Protein AF-A0A376ZU89-F1 (afdb_monomer)

Sequence (82 aa):
MKKPVVIGLAVVVLAAVVAGGYWWYQSRQDNGLTLYGNVDIRTVNLSFRVGGRVESLAVDEGDAIKAGQVLANWITSRMRLP

Organism: Escherichia coli (NCBI:txid562)

pLDDT: mean 79.61, std 11.48, range [53.41, 96.25]

Foldseek 3Di:
DCVVVVVVVVVVVVVCCVVVVVVVVVVVVPPDDDDDDDDDDDDDDDDDPDDFDWPDAPDDPPDDDDPPDDGTDTDDDDPPDD

Nearest PDB structures (foldseek):
  2k7v-assembly1_B  TM=5.540E-01  e=1.581E+00  Escherichia coli K-12

Structure (mmCIF, N/CA/C/O backbone):
data_AF-A0A376ZU89-F1
#
_entry.id   AF-A0A376ZU89-F1
#
loop_
_atom_site.group_PDB
_atom_site.id
_atom_site.type_symbol
_atom_site.label_atom_id
_atom_site.label_alt_id
_atom_site.label_comp_id
_atom_site.label_asym_id
_atom_site.label_entity_id
_atom_site.label_seq_id
_atom_site.pdbx_PDB_ins_code
_atom_site.Cartn_x
_atom_site.Cartn_y
_atom_site.Cartn_z
_atom_site.occupancy
_atom_site.B_iso_or_equiv
_atom_site.auth_seq_id
_atom_site.auth_comp_id
_atom_site.auth_asym_id
_atom_site.auth_atom_id
_atom_site.pdbx_PDB_model_num
ATOM 1 N N . MET A 1 1 ? 30.745 7.394 -62.328 1.00 56.34 1 MET A N 1
ATOM 2 C CA . MET A 1 1 ? 29.881 8.197 -61.428 1.00 56.34 1 MET A CA 1
ATOM 3 C C . MET A 1 1 ? 29.069 7.382 -60.401 1.00 56.34 1 MET A C 1
ATOM 5 O O . MET A 1 1 ? 28.281 7.971 -59.685 1.00 56.34 1 MET A O 1
ATOM 9 N N . LYS A 1 2 ? 29.262 6.053 -60.256 1.00 59.12 2 LYS A N 1
ATOM 10 C CA . LYS A 1 2 ? 28.470 5.212 -59.323 1.00 59.12 2 LYS A CA 1
ATOM 11 C C . LYS A 1 2 ? 29.138 4.968 -57.955 1.00 59.12 2 LYS A C 1
ATOM 13 O O . LYS A 1 2 ? 28.454 4.699 -56.980 1.00 59.12 2 LYS A O 1
ATOM 18 N N . LYS A 1 3 ? 30.468 5.114 -57.868 1.00 66.06 3 LYS A N 1
ATOM 19 C CA . LYS A 1 3 ? 31.261 4.914 -56.639 1.00 66.06 3 LYS A CA 1
ATOM 20 C C . LYS A 1 3 ? 30.839 5.805 -55.449 1.00 66.06 3 LYS A C 1
ATOM 22 O O . LYS A 1 3 ? 30.675 5.245 -54.371 1.00 66.06 3 LYS A O 1
ATOM 27 N N . PRO A 1 4 ? 30.596 7.126 -55.602 1.00 76.50 4 PRO A N 1
ATOM 28 C CA . PRO A 1 4 ? 30.171 7.953 -54.467 1.00 76.50 4 PRO A CA 1
ATOM 29 C C . PRO A 1 4 ? 28.746 7.623 -54.004 1.00 76.50 4 PRO A C 1
ATOM 31 O O . PRO A 1 4 ? 28.458 7.695 -52.816 1.00 76.50 4 PRO A O 1
ATOM 34 N N . VAL A 1 5 ? 27.877 7.182 -54.921 1.00 85.06 5 VAL A N 1
ATOM 35 C CA . VAL A 1 5 ? 26.506 6.755 -54.601 1.00 85.06 5 VAL A CA 1
ATOM 36 C C . VAL A 1 5 ? 26.514 5.474 -53.771 1.00 85.06 5 VAL A C 1
ATOM 38 O O . VAL A 1 5 ? 25.797 5.386 -52.783 1.00 85.06 5 VAL A O 1
ATOM 41 N N . VAL A 1 6 ? 27.365 4.505 -54.124 1.00 87.88 6 VAL A N 1
ATOM 42 C CA . VAL A 1 6 ? 27.517 3.252 -53.364 1.00 87.88 6 VAL A CA 1
ATOM 43 C C . VAL A 1 6 ? 28.067 3.514 -51.961 1.00 87.88 6 VAL A C 1
ATOM 45 O O . VAL A 1 6 ? 27.591 2.918 -51.002 1.00 87.88 6 VAL A O 1
ATOM 48 N N . ILE A 1 7 ? 29.022 4.438 -51.826 1.00 89.75 7 ILE A N 1
ATOM 49 C CA . ILE A 1 7 ? 29.571 4.829 -50.520 1.00 89.75 7 ILE A CA 1
ATOM 50 C C . ILE A 1 7 ? 28.498 5.520 -49.672 1.00 89.75 7 ILE A C 1
ATOM 52 O O . ILE A 1 7 ? 28.325 5.164 -48.511 1.00 89.75 7 ILE A O 1
ATOM 56 N N . GLY A 1 8 ? 27.732 6.449 -50.252 1.00 90.62 8 GLY A N 1
ATOM 57 C CA . GLY A 1 8 ? 26.620 7.098 -49.555 1.00 90.62 8 GLY A CA 1
ATOM 58 C C . GLY A 1 8 ? 25.573 6.093 -49.069 1.00 90.62 8 GLY A C 1
ATOM 59 O O . GLY A 1 8 ? 25.167 6.135 -47.912 1.00 90.62 8 GLY A O 1
ATOM 60 N N . LEU A 1 9 ? 25.205 5.131 -49.918 1.00 92.50 9 LEU A N 1
ATOM 61 C CA . LEU A 1 9 ? 24.282 4.053 -49.556 1.00 92.50 9 LEU A CA 1
ATOM 62 C C . LEU A 1 9 ? 24.827 3.184 -48.417 1.00 92.50 9 LEU A C 1
ATOM 64 O O . LEU A 1 9 ? 24.098 2.893 -47.473 1.00 92.50 9 LEU A O 1
ATOM 68 N N . ALA A 1 10 ? 26.109 2.818 -48.467 1.00 93.12 10 ALA A N 1
ATOM 69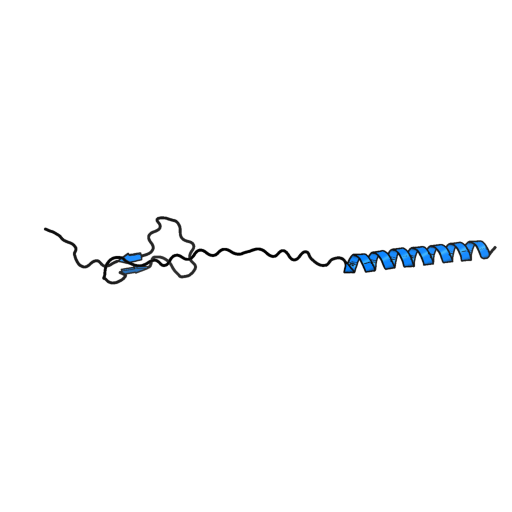 C CA . ALA A 1 10 ? 26.746 2.026 -47.420 1.00 93.12 10 ALA A CA 1
ATOM 70 C C . ALA A 1 10 ? 26.751 2.752 -46.064 1.00 93.12 10 ALA A C 1
ATOM 72 O O . ALA A 1 10 ? 26.478 2.133 -45.037 1.00 93.12 10 ALA A O 1
ATOM 73 N N . VAL A 1 11 ? 26.998 4.066 -46.060 1.00 95.00 11 VAL A N 1
ATOM 74 C CA . VAL A 1 11 ? 26.968 4.891 -44.841 1.00 95.00 11 VAL A CA 1
ATOM 75 C C . VAL A 1 11 ? 25.557 4.976 -44.260 1.00 95.00 11 VAL A C 1
ATOM 77 O O . VAL A 1 11 ? 25.388 4.832 -43.051 1.00 95.00 11 VAL A O 1
ATOM 80 N N . VAL A 1 12 ? 24.536 5.149 -45.104 1.00 95.38 12 VAL A N 1
ATOM 81 C CA . VAL A 1 12 ? 23.132 5.187 -44.658 1.00 95.38 12 VAL A CA 1
ATOM 82 C C . VAL A 1 12 ? 22.710 3.850 -44.049 1.00 95.38 12 VAL A C 1
ATOM 84 O O . VAL A 1 12 ? 22.081 3.831 -42.991 1.00 95.38 12 VAL A O 1
ATOM 87 N N . VAL A 1 13 ? 23.096 2.731 -44.668 1.00 95.69 13 VAL A N 1
ATOM 88 C CA . VAL A 1 13 ? 22.807 1.394 -44.127 1.00 95.69 13 VAL A CA 1
ATOM 89 C C . VAL A 1 13 ? 23.504 1.190 -42.781 1.00 95.69 13 VAL A C 1
ATOM 91 O O . VAL A 1 13 ? 22.869 0.740 -41.830 1.00 95.69 13 VAL A O 1
ATOM 94 N N . LEU A 1 14 ? 24.776 1.577 -42.662 1.00 96.25 14 LEU A N 1
ATOM 95 C CA . LEU A 1 14 ? 25.513 1.509 -41.396 1.00 96.25 14 LEU A CA 1
ATOM 96 C C . LEU A 1 14 ? 24.845 2.340 -40.295 1.00 96.25 14 LEU A C 1
ATOM 98 O O . LEU A 1 14 ? 24.653 1.842 -39.187 1.00 96.25 14 LEU A O 1
ATOM 102 N N . ALA A 1 15 ? 24.439 3.573 -40.603 1.00 95.44 15 ALA A N 1
ATOM 103 C CA .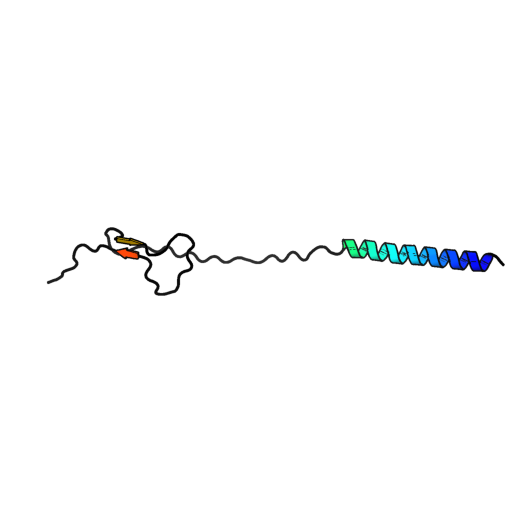 ALA A 1 15 ? 23.753 4.440 -39.651 1.00 95.44 15 ALA A CA 1
ATOM 104 C C . ALA A 1 15 ? 22.412 3.843 -39.189 1.00 95.44 15 ALA A C 1
ATOM 106 O O . ALA A 1 15 ? 22.111 3.870 -37.997 1.00 95.44 15 ALA A O 1
ATOM 107 N N . ALA A 1 16 ? 21.638 3.252 -40.105 1.00 95.25 16 ALA A N 1
ATOM 108 C CA . ALA A 1 16 ? 20.372 2.601 -39.776 1.00 95.25 16 ALA A CA 1
ATOM 109 C C . ALA A 1 16 ? 20.564 1.375 -38.867 1.00 95.25 16 ALA A C 1
ATOM 111 O O . ALA A 1 16 ? 19.799 1.188 -37.921 1.00 95.25 16 ALA A O 1
ATOM 112 N N . VAL A 1 17 ? 21.605 0.572 -39.107 1.00 95.75 17 VAL A N 1
ATOM 113 C CA . VAL A 1 17 ? 21.935 -0.590 -38.266 1.00 95.75 17 VAL A CA 1
ATOM 114 C C . VAL A 1 17 ? 22.349 -0.151 -36.862 1.00 95.75 17 VAL A C 1
ATOM 116 O O . VAL A 1 17 ? 21.874 -0.722 -35.882 1.00 95.75 17 VAL A O 1
ATOM 119 N N . VAL A 1 18 ? 23.187 0.882 -36.747 1.00 95.44 18 VAL A N 1
ATOM 120 C CA . VAL A 1 18 ? 23.622 1.406 -35.443 1.00 95.44 18 VAL A CA 1
ATOM 121 C C . VAL A 1 18 ? 22.443 2.000 -34.671 1.00 95.44 18 VAL A C 1
ATOM 123 O O . VAL A 1 18 ? 22.249 1.668 -33.503 1.00 95.44 18 VAL A O 1
ATOM 126 N N . ALA A 1 19 ? 21.623 2.829 -35.322 1.00 93.31 19 ALA A N 1
ATOM 127 C CA . ALA A 1 19 ? 20.461 3.448 -34.692 1.00 93.31 19 ALA A CA 1
ATOM 128 C C . ALA A 1 19 ? 19.416 2.404 -34.264 1.00 93.31 19 ALA A C 1
ATOM 130 O O . ALA A 1 19 ? 18.940 2.438 -33.130 1.00 93.31 19 ALA A O 1
ATOM 131 N N . GLY A 1 20 ? 19.102 1.440 -35.136 1.00 93.06 20 GLY A N 1
ATOM 132 C CA . GLY A 1 20 ? 18.168 0.355 -34.831 1.00 93.06 20 GLY A CA 1
ATOM 133 C C . GLY A 1 20 ? 18.670 -0.559 -33.711 1.00 93.06 20 GLY A C 1
ATOM 134 O O . GLY A 1 20 ? 17.907 -0.904 -32.810 1.00 93.06 20 GLY A O 1
ATOM 135 N N . GLY A 1 21 ? 19.964 -0.895 -33.720 1.00 92.81 21 GLY A N 1
ATOM 136 C CA . GLY A 1 21 ? 20.598 -1.687 -32.666 1.00 92.81 21 GLY A CA 1
ATOM 137 C C . GLY A 1 21 ? 20.580 -0.981 -31.310 1.00 92.81 21 GLY A C 1
ATOM 138 O O . GLY A 1 21 ? 20.250 -1.606 -30.302 1.00 92.81 21 GLY A O 1
ATOM 139 N N . TYR A 1 22 ? 20.858 0.326 -31.286 1.00 90.94 22 TYR A N 1
ATOM 140 C CA . TYR A 1 22 ? 20.801 1.131 -30.066 1.00 90.94 22 TYR A CA 1
ATOM 141 C C . TYR A 1 22 ? 19.382 1.192 -29.487 1.00 90.94 22 TYR A C 1
ATOM 143 O O . TYR A 1 22 ? 19.192 0.973 -28.292 1.00 90.94 22 TYR A O 1
ATOM 151 N N . TRP A 1 23 ? 18.376 1.416 -30.336 1.00 88.38 23 TRP A N 1
ATOM 152 C CA . TRP A 1 23 ? 16.981 1.509 -29.900 1.00 88.38 23 TRP A CA 1
ATOM 153 C C . TRP A 1 23 ? 16.462 0.183 -29.331 1.00 88.38 23 TRP A C 1
ATOM 155 O O . TRP A 1 23 ? 15.830 0.150 -28.275 1.00 88.38 23 TRP A O 1
ATOM 165 N N . TRP A 1 24 ? 16.801 -0.929 -29.984 1.00 87.69 24 TRP A N 1
ATOM 166 C CA . TRP A 1 24 ? 16.452 -2.266 -29.509 1.00 87.69 24 TRP A CA 1
ATOM 167 C C . TRP A 1 24 ? 17.147 -2.625 -28.193 1.00 87.69 24 TRP A C 1
ATOM 169 O O . TRP A 1 24 ? 16.519 -3.191 -27.298 1.00 87.69 24 TRP A O 1
ATOM 179 N N . TYR A 1 25 ? 18.423 -2.264 -28.047 1.00 86.00 25 TYR A N 1
ATOM 180 C CA . TYR A 1 25 ? 19.166 -2.475 -26.808 1.00 86.00 25 TYR A CA 1
ATOM 181 C C . TYR A 1 25 ? 18.563 -1.668 -25.653 1.00 86.00 25 TYR A C 1
ATOM 183 O O . TYR A 1 25 ? 18.280 -2.227 -24.596 1.00 86.00 25 TYR A O 1
ATOM 191 N N . GLN A 1 26 ? 18.265 -0.386 -25.883 1.00 83.12 26 GLN A N 1
ATOM 192 C CA . GLN A 1 26 ? 17.656 0.477 -24.873 1.00 83.12 26 GLN A CA 1
ATOM 193 C C . GLN A 1 26 ? 16.276 -0.032 -24.434 1.00 83.12 26 GLN A C 1
ATOM 195 O O . GLN A 1 26 ? 15.998 -0.060 -23.240 1.00 83.12 26 GLN A O 1
ATOM 200 N N . SER A 1 27 ? 15.454 -0.520 -25.372 1.00 77.19 27 SER A N 1
ATOM 201 C CA . SER A 1 27 ? 14.123 -1.074 -25.066 1.00 77.19 27 SER A CA 1
ATOM 202 C C . SER A 1 27 ? 14.151 -2.319 -24.170 1.00 77.19 27 SER A C 1
ATOM 204 O O . SER A 1 27 ? 13.145 -2.675 -23.566 1.00 77.19 27 SER A O 1
ATOM 206 N N . ARG A 1 28 ? 15.302 -2.994 -24.064 1.00 75.50 28 ARG A N 1
ATOM 207 C CA . ARG A 1 28 ? 15.498 -4.139 -23.165 1.00 75.50 28 ARG A CA 1
ATOM 208 C C . ARG A 1 28 ? 16.113 -3.763 -21.827 1.00 75.50 28 ARG A C 1
ATOM 210 O O . ARG A 1 28 ? 16.179 -4.610 -20.939 1.00 75.50 28 ARG A O 1
ATOM 217 N N . GLN A 1 29 ? 16.565 -2.522 -21.684 1.00 70.31 29 GLN A N 1
ATOM 218 C CA . GLN A 1 29 ? 17.155 -2.025 -20.452 1.00 70.31 29 GLN A CA 1
ATOM 219 C C . GLN A 1 29 ? 16.116 -1.447 -19.485 1.00 70.31 29 GLN A C 1
ATOM 221 O O . GLN A 1 29 ? 16.470 -1.168 -18.340 1.00 70.31 29 GLN A O 1
ATOM 226 N N . ASP A 1 30 ? 14.848 -1.350 -19.904 1.00 64.44 30 ASP A N 1
ATOM 227 C CA . ASP A 1 30 ? 13.689 -1.034 -19.060 1.00 64.44 30 ASP A CA 1
ATOM 228 C C . ASP A 1 30 ? 13.352 -2.215 -18.128 1.00 64.44 30 ASP A C 1
ATOM 230 O O . ASP A 1 30 ? 12.248 -2.757 -18.093 1.00 64.44 30 ASP A O 1
ATOM 234 N N . ASN A 1 31 ? 14.343 -2.643 -17.350 1.00 67.25 31 ASN A N 1
ATOM 235 C CA . ASN A 1 31 ? 14.161 -3.554 -16.237 1.00 67.25 31 ASN A CA 1
ATOM 236 C C . ASN A 1 31 ? 13.545 -2.733 -15.106 1.00 67.25 31 ASN A C 1
ATOM 238 O O . ASN A 1 31 ? 14.252 -2.054 -14.360 1.00 67.25 31 ASN A O 1
ATOM 242 N N . GLY A 1 32 ? 12.212 -2.740 -15.062 1.00 70.50 32 GLY A N 1
ATOM 243 C CA . GLY A 1 32 ? 11.398 -1.983 -14.120 1.00 70.50 32 GLY A CA 1
ATOM 244 C C . GLY A 1 32 ? 11.971 -1.995 -12.704 1.00 70.50 32 GLY A C 1
ATOM 245 O O . GLY A 1 32 ? 12.308 -3.042 -12.146 1.00 70.50 32 GLY A O 1
ATOM 246 N N . LEU A 1 33 ? 12.088 -0.802 -12.124 1.00 73.06 33 LEU A N 1
ATOM 247 C CA . LEU A 1 33 ? 12.579 -0.609 -10.770 1.00 73.06 33 LEU A CA 1
ATOM 248 C C . LEU A 1 33 ? 11.635 -1.316 -9.787 1.00 73.06 33 LEU A C 1
ATOM 250 O O . LEU A 1 33 ? 10.535 -0.843 -9.513 1.00 73.06 33 LEU A O 1
ATOM 254 N N . THR A 1 34 ? 12.063 -2.463 -9.262 1.00 71.75 34 THR A N 1
ATOM 255 C CA . THR A 1 34 ? 11.304 -3.198 -8.246 1.00 71.75 34 THR A CA 1
ATOM 256 C C . THR A 1 34 ? 11.697 -2.657 -6.876 1.00 71.75 34 THR A C 1
ATOM 258 O O . THR A 1 34 ? 12.755 -2.997 -6.348 1.00 71.75 34 THR A O 1
ATOM 261 N N . LEU A 1 35 ? 10.874 -1.767 -6.317 1.00 76.44 35 LEU A N 1
ATOM 262 C CA . LEU A 1 35 ? 11.065 -1.279 -4.952 1.00 76.44 35 LEU A CA 1
ATOM 263 C C . LEU A 1 35 ? 10.461 -2.267 -3.953 1.00 76.44 35 LEU A C 1
ATOM 265 O O . LEU A 1 35 ? 9.257 -2.514 -3.960 1.00 76.44 35 LEU A O 1
ATOM 269 N N . TYR A 1 36 ? 11.298 -2.778 -3.055 1.00 72.75 36 TYR A N 1
ATOM 270 C CA . TYR A 1 36 ? 10.861 -3.556 -1.902 1.00 72.75 36 TYR A CA 1
ATOM 271 C C . TYR A 1 36 ? 10.677 -2.617 -0.707 1.00 72.75 36 TYR A C 1
ATOM 273 O O . TYR A 1 36 ? 11.623 -1.963 -0.272 1.00 72.75 36 TYR A O 1
ATOM 281 N N . GLY A 1 37 ? 9.454 -2.532 -0.189 1.00 78.31 37 GLY A N 1
ATOM 282 C CA . GLY A 1 37 ? 9.124 -1.798 1.032 1.00 78.31 37 GLY A CA 1
ATOM 283 C C . GLY A 1 37 ? 8.678 -2.755 2.134 1.00 78.31 37 GLY A C 1
ATOM 284 O O . GLY A 1 37 ? 8.069 -3.785 1.852 1.00 78.31 37 GLY A O 1
ATOM 285 N N . ASN A 1 38 ? 8.966 -2.411 3.389 1.00 81.75 38 ASN A N 1
ATOM 286 C CA . ASN A 1 38 ? 8.442 -3.140 4.542 1.00 81.75 38 ASN A CA 1
ATOM 287 C C . ASN A 1 38 ? 7.053 -2.606 4.910 1.00 81.75 38 ASN A C 1
ATOM 289 O O . ASN A 1 38 ? 6.859 -1.393 4.988 1.00 81.75 38 ASN A O 1
ATOM 293 N N . VAL A 1 39 ? 6.109 -3.508 5.174 1.00 76.31 39 VAL A N 1
ATOM 294 C CA . VAL A 1 39 ? 4.783 -3.174 5.710 1.00 76.31 39 VAL A CA 1
ATOM 295 C C . VAL A 1 39 ? 4.789 -3.495 7.206 1.00 76.31 39 VAL A C 1
ATOM 297 O O . VAL A 1 39 ? 4.927 -4.657 7.576 1.00 76.31 39 VAL A O 1
ATOM 300 N N . ASP A 1 40 ? 4.670 -2.478 8.067 1.00 77.44 40 ASP A N 1
ATOM 301 C CA . ASP A 1 40 ? 4.532 -2.652 9.524 1.00 77.44 40 ASP A CA 1
ATOM 302 C C . ASP A 1 40 ? 3.041 -2.678 9.895 1.00 77.44 40 ASP A C 1
ATOM 304 O O . ASP A 1 40 ? 2.324 -1.706 9.649 1.00 77.44 40 ASP A O 1
ATOM 308 N N . ILE A 1 41 ? 2.565 -3.784 10.477 1.00 75.62 41 ILE A N 1
ATOM 309 C CA . ILE A 1 41 ? 1.184 -3.926 10.965 1.00 75.62 41 ILE A CA 1
ATOM 310 C C . ILE A 1 41 ? 1.219 -4.019 12.487 1.00 75.62 41 ILE A C 1
ATOM 312 O O . ILE A 1 41 ? 1.820 -4.927 13.059 1.00 75.62 41 ILE A O 1
ATOM 316 N N . ARG A 1 42 ? 0.517 -3.103 13.157 1.00 80.38 42 ARG A N 1
ATOM 317 C CA . ARG A 1 42 ? 0.402 -3.073 14.620 1.00 80.38 42 ARG A CA 1
ATOM 318 C C . ARG A 1 42 ? -0.976 -3.569 15.027 1.00 80.38 42 ARG A C 1
ATOM 320 O O . ARG A 1 42 ? -1.972 -2.913 14.745 1.00 80.38 42 ARG A O 1
ATOM 327 N N . THR A 1 43 ? -1.020 -4.715 15.700 1.00 79.38 43 THR A N 1
ATOM 328 C CA . THR A 1 43 ? -2.268 -5.332 16.173 1.00 79.38 43 THR A CA 1
ATOM 329 C C . THR A 1 43 ? -2.401 -5.151 17.678 1.00 79.38 43 THR A C 1
ATOM 331 O O . THR A 1 43 ? -1.458 -5.418 18.423 1.00 79.38 43 THR A O 1
ATOM 334 N N . VAL A 1 44 ? -3.577 -4.726 18.135 1.00 79.81 44 VAL A N 1
ATOM 335 C CA . VAL A 1 44 ? -3.913 -4.638 19.560 1.00 79.81 44 VAL A CA 1
ATOM 336 C C . VAL A 1 44 ? -5.120 -5.528 19.816 1.00 79.81 44 VAL A C 1
ATOM 338 O O . VAL A 1 44 ? -6.157 -5.360 19.185 1.00 79.81 44 VAL A O 1
ATOM 341 N N . ASN A 1 45 ? -4.988 -6.468 20.750 1.00 78.12 45 ASN A N 1
ATOM 342 C CA . ASN A 1 45 ? -6.108 -7.289 21.196 1.00 78.12 45 ASN A CA 1
ATOM 343 C C . ASN A 1 45 ? -6.837 -6.565 22.329 1.00 78.12 45 ASN A C 1
ATOM 345 O O . ASN A 1 45 ? -6.277 -6.370 23.409 1.00 78.12 45 ASN A O 1
ATOM 349 N N . LEU 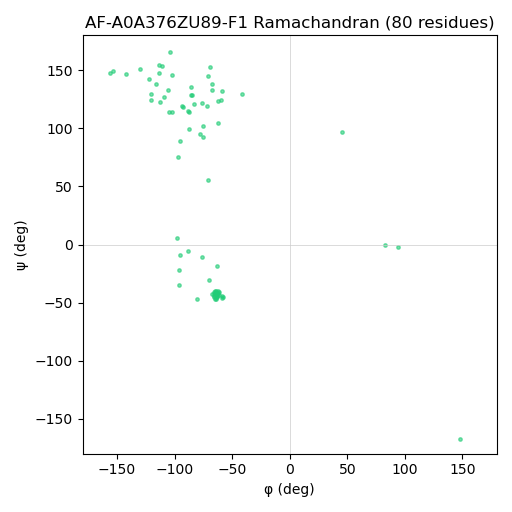A 1 46 ? -8.079 -6.160 22.079 1.00 79.00 46 LEU A N 1
ATOM 350 C CA . LEU A 1 46 ? -8.941 -5.563 23.093 1.00 79.00 46 LEU A CA 1
ATOM 351 C C . LEU A 1 46 ? -9.638 -6.675 23.880 1.00 79.00 46 LEU A C 1
ATOM 353 O O . LEU A 1 46 ? -10.251 -7.568 23.300 1.00 79.00 46 LEU A O 1
ATOM 357 N N . SER A 1 47 ? -9.553 -6.617 25.207 1.00 78.62 47 SER A N 1
ATOM 358 C CA . SER A 1 47 ? -10.279 -7.513 26.105 1.00 78.62 47 SER A CA 1
ATOM 359 C C . SER A 1 47 ? -11.007 -6.719 27.184 1.00 78.62 47 SER A C 1
ATOM 361 O O . SER A 1 47 ? -10.599 -5.625 27.582 1.00 78.62 47 SER A O 1
ATOM 363 N N . PHE A 1 48 ? -12.121 -7.271 27.655 1.00 76.56 48 PHE A N 1
ATOM 364 C CA . PHE A 1 48 ? -12.930 -6.655 28.699 1.00 76.56 48 PHE A CA 1
ATOM 365 C C . PHE A 1 48 ? -12.386 -7.058 30.074 1.00 76.56 48 PHE A C 1
ATOM 367 O O . PHE A 1 48 ? -12.192 -8.237 30.356 1.00 76.56 48 PHE A O 1
ATOM 374 N N . ARG A 1 49 ? -12.134 -6.074 30.949 1.00 73.75 49 ARG A N 1
ATOM 375 C CA . ARG A 1 49 ? -11.576 -6.303 32.302 1.00 73.75 49 ARG A CA 1
ATOM 376 C C . ARG A 1 49 ? -12.600 -6.842 33.308 1.00 73.75 49 ARG A C 1
ATOM 378 O O . ARG A 1 49 ? -12.221 -7.216 34.413 1.00 73.75 49 ARG A O 1
ATOM 385 N N . VAL A 1 50 ? -13.884 -6.836 32.954 1.00 70.75 50 VAL A N 1
ATOM 386 C CA . VAL A 1 50 ? -15.005 -7.245 33.808 1.00 70.75 50 VAL A CA 1
ATOM 387 C C . VAL A 1 50 ? -15.789 -8.368 33.136 1.00 70.75 50 VAL A C 1
ATOM 389 O O . VAL A 1 50 ? -15.962 -8.367 31.921 1.00 70.75 50 VAL A O 1
ATOM 392 N N . GLY A 1 51 ? -16.268 -9.328 33.928 1.00 67.44 51 GLY A N 1
ATOM 393 C CA . GLY A 1 51 ? -17.169 -10.372 33.438 1.00 67.44 51 GLY A CA 1
ATOM 394 C C . GLY A 1 51 ? -18.558 -9.820 33.088 1.00 67.44 51 GLY A C 1
ATOM 395 O O . GLY A 1 51 ? -19.001 -8.818 33.649 1.00 67.44 51 GLY A O 1
ATOM 396 N N . GLY A 1 52 ? -19.252 -10.468 32.151 1.00 70.25 52 GLY A N 1
ATOM 397 C CA . GLY A 1 52 ? -20.598 -10.095 31.694 1.00 70.25 52 GLY A CA 1
ATOM 398 C C . GLY A 1 52 ? -20.840 -10.421 30.216 1.00 70.25 52 GLY A C 1
ATOM 399 O O . GLY A 1 52 ? -20.087 -11.189 29.619 1.00 70.25 52 GLY A O 1
ATOM 400 N N . ARG A 1 53 ? -21.922 -9.883 29.643 1.00 74.31 53 ARG A N 1
ATOM 401 C CA . ARG A 1 53 ? -22.340 -10.119 28.251 1.00 74.31 53 ARG A CA 1
ATOM 402 C C . ARG A 1 53 ? -22.287 -8.804 27.467 1.00 74.31 53 ARG A C 1
ATOM 404 O O . ARG A 1 53 ? -22.729 -7.774 27.975 1.00 74.31 53 ARG A O 1
ATOM 411 N N . VAL A 1 54 ? -21.792 -8.861 26.228 1.00 73.31 54 VAL A N 1
ATOM 412 C CA . VAL A 1 54 ? -21.850 -7.738 25.275 1.00 73.31 54 VAL A CA 1
ATOM 413 C C . VAL A 1 54 ? -23.315 -7.408 24.988 1.00 73.31 54 VAL A C 1
ATOM 415 O O . VAL A 1 54 ? -24.077 -8.287 24.590 1.00 73.31 54 VAL A O 1
ATOM 418 N N . GLU A 1 55 ? -23.708 -6.158 25.221 1.00 78.81 55 GLU A N 1
ATOM 419 C CA . GLU A 1 55 ? -25.063 -5.662 24.956 1.00 78.81 55 GLU A CA 1
ATOM 420 C C . GLU A 1 55 ? -25.249 -5.329 23.479 1.00 78.81 55 GLU A C 1
ATOM 422 O O . GLU A 1 55 ? -26.243 -5.699 22.862 1.00 78.81 55 GLU A O 1
ATOM 427 N N . SER A 1 56 ? -24.275 -4.617 22.916 1.00 79.19 56 SER A N 1
ATOM 428 C CA . SER A 1 56 ? -24.256 -4.197 21.519 1.00 79.19 56 SER A CA 1
ATOM 429 C C . SER A 1 56 ? -22.823 -3.947 21.063 1.00 79.19 56 SER A C 1
ATOM 431 O O . SER A 1 56 ? -21.975 -3.519 21.851 1.00 79.19 56 SER A O 1
ATOM 433 N N . LEU A 1 57 ? -22.573 -4.218 19.783 1.00 84.44 57 LEU A N 1
ATOM 434 C CA . LEU A 1 57 ? -21.344 -3.881 19.075 1.00 84.44 57 LEU A CA 1
ATOM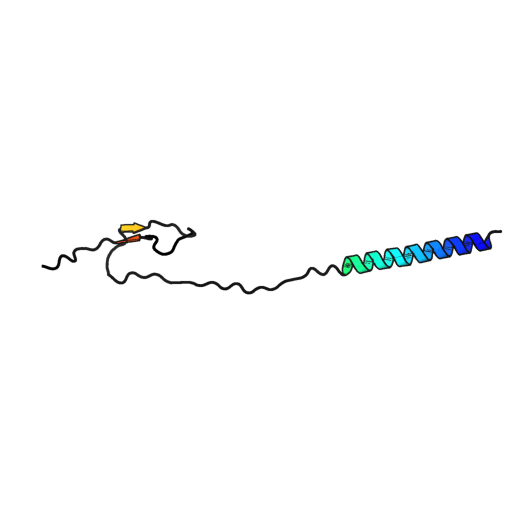 435 C C . LEU A 1 57 ? -21.682 -2.763 18.085 1.00 84.44 57 LEU A C 1
ATOM 437 O O . LEU A 1 57 ? -22.646 -2.882 17.334 1.00 84.44 57 LEU A O 1
ATOM 441 N N . ALA A 1 58 ? -20.941 -1.661 18.141 1.00 84.69 58 ALA A N 1
ATOM 442 C CA . ALA A 1 58 ? -21.211 -0.454 17.360 1.00 84.69 58 ALA A CA 1
ATOM 443 C C . ALA A 1 58 ? -20.366 -0.357 16.075 1.00 84.69 58 ALA A C 1
ATOM 445 O O . ALA A 1 58 ? -20.374 0.686 15.427 1.00 84.69 58 ALA A O 1
ATOM 446 N N . VAL A 1 59 ? -19.599 -1.402 15.753 1.00 86.31 59 VAL A N 1
ATOM 447 C CA . VAL A 1 59 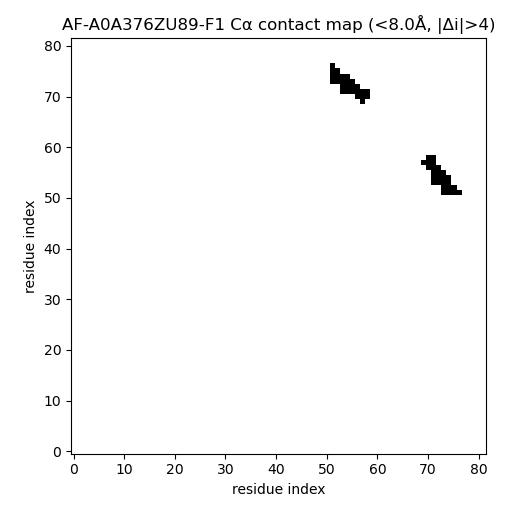? -18.653 -1.458 14.630 1.00 86.31 59 VAL A CA 1
ATOM 448 C C . VAL A 1 59 ? -18.665 -2.847 13.998 1.00 86.31 59 VAL A C 1
ATOM 450 O O . VAL A 1 59 ? -18.818 -3.835 14.721 1.00 86.31 59 VAL A O 1
ATOM 453 N N . ASP A 1 60 ? -18.450 -2.916 12.688 1.00 85.12 60 ASP A N 1
ATOM 454 C CA . ASP A 1 60 ? -18.297 -4.169 11.947 1.00 85.12 60 ASP A CA 1
ATOM 455 C C . ASP A 1 60 ? -16.825 -4.441 11.582 1.00 85.12 60 ASP A C 1
ATOM 457 O O . ASP A 1 60 ? -15.936 -3.588 11.693 1.00 85.12 60 ASP A O 1
ATOM 461 N N . GLU A 1 61 ? -16.541 -5.679 11.174 1.00 83.50 61 GLU A N 1
ATOM 462 C CA . GLU A 1 61 ? -15.206 -6.079 10.730 1.00 83.50 61 GLU A CA 1
ATOM 463 C C . GLU A 1 61 ? -14.757 -5.247 9.519 1.00 83.50 61 GLU A C 1
ATOM 465 O O . GLU A 1 61 ? -15.412 -5.218 8.480 1.00 83.50 61 GLU A O 1
ATOM 470 N N . GLY A 1 62 ? -13.597 -4.597 9.644 1.00 84.69 62 GLY A N 1
ATOM 471 C CA . GLY A 1 62 ? -13.027 -3.756 8.587 1.00 84.69 62 GLY A CA 1
ATOM 472 C C . GLY A 1 62 ? -13.375 -2.269 8.691 1.00 84.69 62 GLY A C 1
ATOM 473 O O . GLY A 1 62 ? -12.844 -1.482 7.904 1.00 84.69 62 GLY A O 1
ATOM 474 N N . ASP A 1 63 ? -14.183 -1.862 9.673 1.00 86.88 63 ASP A N 1
ATOM 475 C CA . ASP A 1 63 ? -14.486 -0.449 9.891 1.00 8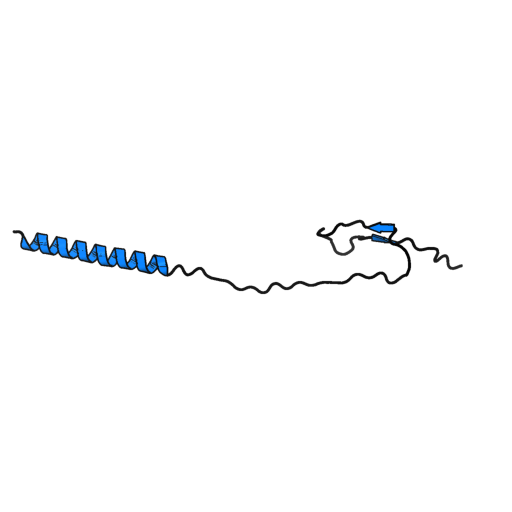6.88 63 ASP A CA 1
ATOM 476 C C . ASP A 1 63 ? -13.261 0.348 10.363 1.00 86.88 63 ASP A C 1
ATOM 478 O O . ASP A 1 63 ? -12.489 -0.060 11.237 1.00 86.88 63 ASP A O 1
ATOM 482 N N . ALA A 1 64 ? -13.106 1.552 9.810 1.00 88.06 64 ALA A N 1
ATOM 483 C CA . ALA A 1 64 ? -12.107 2.505 10.271 1.00 88.06 64 ALA A CA 1
ATOM 484 C C . ALA A 1 64 ? -12.564 3.157 11.586 1.00 88.06 64 ALA A C 1
ATOM 486 O O . ALA A 1 64 ? -13.595 3.828 11.637 1.00 88.06 64 ALA A O 1
ATOM 487 N N . ILE A 1 65 ? -11.761 3.013 12.642 1.00 88.50 65 ILE A N 1
ATOM 488 C CA . ILE A 1 65 ? -12.071 3.528 13.982 1.00 88.50 65 ILE A CA 1
ATOM 489 C C . ILE A 1 65 ? -11.120 4.650 14.409 1.00 88.50 65 ILE A C 1
ATOM 491 O O . ILE A 1 65 ? -9.976 4.736 13.956 1.00 88.50 65 ILE A O 1
ATOM 495 N N . LYS A 1 66 ? -11.584 5.517 15.314 1.00 90.62 66 LYS A N 1
ATOM 496 C CA . LYS A 1 66 ? -10.785 6.604 15.906 1.00 90.62 66 LYS A CA 1
ATOM 497 C C . LYS A 1 66 ? -10.496 6.350 17.384 1.00 90.62 66 LYS A C 1
ATOM 499 O O . LYS A 1 66 ? -11.264 5.696 18.084 1.00 90.62 66 LYS A O 1
ATOM 504 N N . ALA A 1 67 ? -9.399 6.916 17.885 1.00 88.00 67 ALA A N 1
ATOM 505 C CA . ALA A 1 67 ? -9.085 6.862 19.310 1.00 88.00 67 ALA A CA 1
ATOM 506 C C . ALA A 1 67 ? -10.214 7.502 20.139 1.00 88.00 67 ALA A C 1
ATOM 508 O O . ALA A 1 67 ? -10.676 8.597 19.827 1.00 88.00 67 ALA A O 1
ATOM 509 N N . GLY A 1 68 ? -10.654 6.804 21.189 1.00 87.88 68 GLY A N 1
ATOM 510 C CA . GLY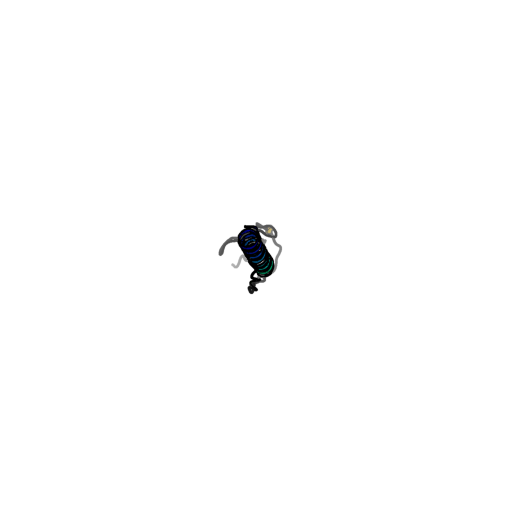 A 1 68 ? -11.772 7.233 22.035 1.00 87.88 68 GLY A CA 1
ATOM 511 C C . GLY A 1 68 ? -13.164 6.889 21.491 1.00 87.88 68 GLY A C 1
ATOM 512 O O . GLY A 1 68 ? -14.152 7.181 22.161 1.00 87.88 68 GLY A O 1
ATOM 513 N N . GLN A 1 69 ? -13.268 6.258 20.317 1.00 88.69 69 GLN A N 1
ATOM 514 C CA . GLN A 1 69 ? -14.543 5.771 19.794 1.00 88.69 69 GLN A CA 1
ATOM 515 C C . GLN A 1 69 ? -15.075 4.618 20.652 1.00 88.69 69 GLN A C 1
ATOM 517 O O . GLN A 1 69 ? -14.351 3.676 20.976 1.00 88.69 69 GLN A O 1
ATOM 522 N N . VAL A 1 70 ? -16.358 4.689 21.006 1.00 87.31 70 VAL A N 1
ATOM 523 C CA . VAL A 1 70 ? -17.054 3.603 21.702 1.00 87.31 70 VAL A CA 1
ATOM 524 C C . VAL A 1 70 ? -17.276 2.462 20.713 1.00 87.31 70 VAL A C 1
ATOM 526 O O . VAL A 1 70 ? -17.930 2.650 19.692 1.00 87.31 70 VAL A O 1
ATOM 529 N N . LEU A 1 71 ? -16.717 1.290 21.017 1.00 86.50 71 LEU A N 1
ATOM 530 C CA . LEU A 1 71 ? -16.801 0.110 20.150 1.00 86.50 71 LEU A CA 1
ATOM 531 C C . LEU A 1 71 ? -17.936 -0.836 20.556 1.00 86.50 71 LEU A C 1
ATOM 533 O O . LEU A 1 71 ? -18.558 -1.450 19.698 1.00 86.50 71 LEU A O 1
ATOM 537 N N . ALA A 1 72 ? -18.217 -0.961 21.855 1.00 84.19 72 ALA A N 1
ATOM 538 C CA . ALA A 1 72 ? -19.243 -1.858 22.378 1.00 84.19 72 ALA A CA 1
ATOM 539 C C . ALA A 1 72 ? -19.795 -1.355 23.715 1.00 84.19 72 ALA A C 1
ATOM 541 O O . ALA A 1 72 ? -19.057 -0.773 24.514 1.00 84.19 72 ALA A O 1
ATOM 542 N N . ASN A 1 73 ? -21.066 -1.654 23.978 1.00 81.75 73 ASN A N 1
ATOM 543 C CA . ASN A 1 73 ? -21.682 -1.484 25.293 1.00 81.75 73 ASN A CA 1
ATOM 544 C C . ASN A 1 73 ? -21.789 -2.837 26.004 1.00 81.75 73 ASN A C 1
ATOM 546 O O . ASN A 1 73 ? -21.991 -3.880 25.377 1.00 81.75 73 ASN A O 1
ATOM 550 N N . TRP A 1 74 ? -21.643 -2.821 27.327 1.00 75.12 74 TRP A N 1
ATOM 551 C CA . TRP A 1 74 ? -21.585 -4.022 28.156 1.00 75.12 74 TRP A CA 1
ATOM 552 C C . TRP A 1 74 ? -22.708 -4.027 29.187 1.00 75.12 74 TRP A C 1
ATOM 554 O O . TRP A 1 74 ? -22.832 -3.075 29.962 1.00 75.12 74 TRP A O 1
ATOM 564 N N . ILE A 1 75 ? -23.460 -5.129 29.274 1.00 65.94 75 ILE A N 1
ATOM 565 C CA . ILE A 1 75 ? -24.451 -5.293 30.341 1.00 65.94 75 ILE A CA 1
ATOM 566 C C . ILE A 1 75 ? -23.700 -5.623 31.630 1.00 65.94 75 ILE A C 1
ATOM 568 O O . ILE A 1 75 ? -23.285 -6.764 31.859 1.00 65.94 75 ILE A O 1
ATOM 572 N N . THR A 1 76 ? -23.536 -4.627 32.500 1.00 62.50 76 THR A N 1
ATOM 573 C CA . THR A 1 76 ? -23.069 -4.850 33.871 1.00 62.50 76 THR A CA 1
ATOM 574 C C . THR A 1 76 ? -24.260 -5.132 34.78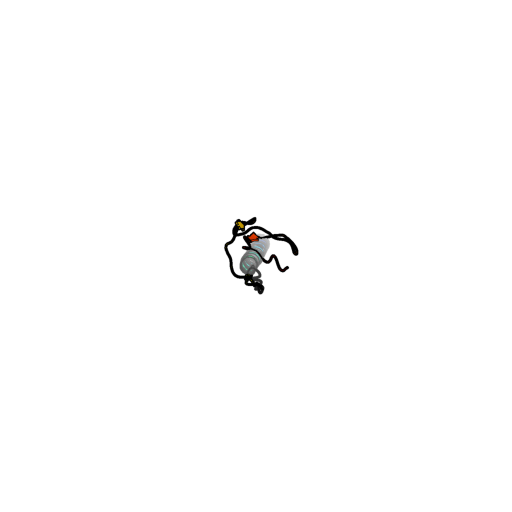7 1.00 62.50 76 THR A C 1
ATOM 576 O O . THR A 1 76 ? -25.137 -4.294 34.998 1.00 62.50 76 THR A O 1
ATOM 579 N N . SER A 1 77 ? -24.324 -6.343 35.340 1.00 58.91 77 SER A N 1
ATOM 580 C CA . SER A 1 77 ? -25.304 -6.672 36.377 1.00 58.91 77 SER A CA 1
ATOM 581 C C . SER A 1 77 ? -24.815 -6.101 37.710 1.00 58.91 77 SER A C 1
ATOM 583 O O . SER A 1 77 ? -24.019 -6.734 38.388 1.00 58.91 77 SER A O 1
ATOM 585 N N . ARG A 1 78 ? -25.281 -4.892 38.061 1.00 55.00 78 ARG A N 1
ATOM 586 C CA . ARG A 1 78 ? -25.121 -4.222 39.372 1.00 55.00 78 ARG A CA 1
ATOM 587 C C . ARG A 1 78 ? -23.704 -4.265 39.981 1.00 55.00 78 ARG A C 1
ATOM 589 O O . ARG A 1 78 ? -23.397 -5.109 40.812 1.00 55.00 78 ARG A O 1
ATOM 596 N N . MET A 1 79 ? -22.944 -3.190 39.780 1.00 55.09 79 MET A N 1
ATOM 597 C CA . MET A 1 79 ? -22.170 -2.604 40.885 1.00 55.09 79 MET A CA 1
ATOM 598 C C . MET A 1 79 ? -22.976 -1.442 41.467 1.00 55.09 79 MET A C 1
ATOM 600 O O . MET A 1 79 ? -22.713 -0.276 41.198 1.00 55.09 79 MET A O 1
ATOM 604 N N . ARG A 1 80 ? -24.019 -1.770 42.234 1.00 54.06 80 ARG A N 1
ATOM 605 C CA . ARG A 1 80 ? -24.613 -0.829 43.186 1.00 54.06 80 ARG A CA 1
ATOM 606 C C . ARG A 1 80 ? -23.953 -1.141 44.523 1.00 5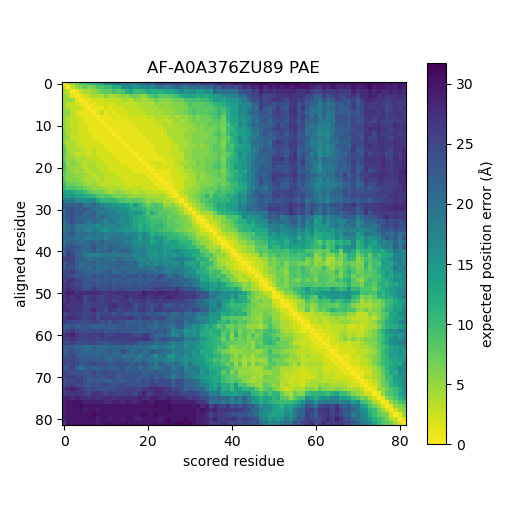4.06 80 ARG A C 1
ATOM 608 O O . ARG A 1 80 ? -24.402 -2.043 45.224 1.00 54.06 80 ARG A O 1
ATOM 615 N N . LEU A 1 81 ? -22.824 -0.489 44.790 1.00 55.75 81 LEU A N 1
ATOM 616 C CA . LEU A 1 81 ? -22.266 -0.456 46.140 1.00 55.75 81 LEU A CA 1
ATOM 617 C C . LEU A 1 81 ? -23.173 0.441 47.011 1.00 55.75 81 LEU A C 1
ATOM 619 O O . LEU A 1 81 ? -23.783 1.363 46.457 1.00 55.75 81 LEU A O 1
ATOM 623 N N . PRO A 1 82 ? -23.344 0.115 48.306 1.00 53.41 82 PRO A N 1
ATOM 624 C CA . PRO A 1 82 ? -24.104 0.926 49.258 1.00 53.41 82 PRO A CA 1
ATOM 625 C C . PRO A 1 82 ? -23.515 2.329 49.441 1.00 53.41 82 PRO A C 1
ATOM 627 O O . PRO A 1 82 ? -22.285 2.484 49.265 1.00 53.41 82 PRO A O 1
#

Solvent-accessible surface area (backbone atoms only — not comparable to full-atom values): 5762 Å² total; per-residue (Å²): 135,59,67,67,57,53,50,53,50,53,51,53,52,50,51,51,51,52,54,52,52,51,52,57,53,53,71,67,64,73,68,73,87,81,83,86,77,88,84,89,82,89,85,80,89,87,78,78,95,64,87,75,49,81,68,46,71,73,68,61,95,89,64,91,82,59,93,89,60,81,52,63,46,69,50,73,84,72,91,76,74,134

Mean predicted aligned error: 14.98 Å

Secondary structure (DSSP, 8-state):
--HHHHHHHHHHHHHHHHHHHHHHHHHT--------------------SS-SEEEEE---TT----TT---EEEE-------

Radius of gyration: 37.2 Å; Cα contacts (8 Å, |Δi|>4): 26; chains: 1; bounding box: 57×19×111 Å